Protein AF-A0A1S7B4B0-F1 (afdb_monomer_lite)

pLDDT: mean 70.64, std 25.85, range [25.94, 98.56]

Radius of gyration: 28.73 Å; chains: 1; bounding box: 67×82×52 Å

InterPro domains:
  IPR000668 Peptidase C1A, papain C-terminal [PF00112] (9-44)
  IPR038765 Papain-like cysteine peptidase superfamily [SSF54001] (1-59)

Sequence (134 aa):
GYGNYITAEGQKKSYWLLQNNWGKHWGDDGTFKVDMHGPDHCQHNFVHSAAFFNLDIPVVVPAPSSEPEINDYYMKNSPDFFSNFYFNKYEAEKANGLGDEKGAIHNTVLYGQSGKETSAPSVSVGDQSGKVVA

Secondary structure (DSSP, 8-state):
-EEEEE-TTS-EEEEEEEE-SS-TTSTBTTEEEEESS--TT-SS-S--------------PPPPSS-----THHHHH-HHHHHHHHHHHHHHHHHTT-TT-------------------PPPP-----------

Foldseek 3Di:
DKDWDADPVRDIFIWDWAAADPALVPDPGRIHIDTQAPDPPDPDDPDNDDDDDPDDDDDPDDDDDDDPPPPCVCCVPPVVVCCVVPVVVVVVCVVVPVPDDPDDPDPPPDDDDDDDDDDDDDDDDDDDDDDDDD

Organism: Plasmodium vivax (NCBI:txid5855)

Structure (mmCIF, N/CA/C/O backbone):
data_AF-A0A1S7B4B0-F1
#
_entry.id   AF-A0A1S7B4B0-F1
#
loop_
_atom_site.group_PDB
_atom_site.id
_atom_site.type_symbol
_atom_site.label_atom_id
_atom_site.label_alt_id
_atom_site.label_comp_id
_atom_site.label_asym_id
_atom_site.label_entity_id
_atom_site.label_seq_id
_atom_site.pdbx_PDB_ins_code
_atom_site.Cartn_x
_atom_site.Cartn_y
_atom_site.Cartn_z
_atom_site.occupancy
_atom_site.B_iso_or_equiv
_atom_site.auth_seq_id
_atom_site.auth_comp_id
_atom_site.auth_asym_id
_atom_site.auth_atom_id
_atom_site.pdbx_PDB_model_num
ATOM 1 N N . GLY A 1 1 ? 2.620 -4.529 1.004 1.00 96.69 1 GLY A N 1
ATOM 2 C CA . GLY A 1 1 ? 2.663 -5.521 2.105 1.00 96.69 1 GLY A CA 1
ATOM 3 C C . GLY A 1 1 ? 1.381 -5.456 2.918 1.00 96.69 1 GLY A C 1
ATOM 4 O O . GLY A 1 1 ? 0.506 -4.680 2.553 1.00 96.69 1 GLY A O 1
ATOM 5 N N . TYR A 1 2 ? 1.255 -6.224 4.001 1.00 98.25 2 TYR A N 1
ATOM 6 C CA . TYR A 1 2 ? 0.099 -6.153 4.907 1.00 98.25 2 TYR A CA 1
ATOM 7 C C . TYR A 1 2 ? 0.450 -6.568 6.344 1.00 98.25 2 TYR A C 1
ATOM 9 O O . TYR A 1 2 ? 1.487 -7.188 6.573 1.00 98.25 2 TYR A O 1
ATOM 17 N N . GLY A 1 3 ? -0.418 -6.238 7.303 1.00 98.31 3 GLY A N 1
ATOM 18 C CA . GLY A 1 3 ? -0.264 -6.623 8.707 1.00 98.31 3 GLY A CA 1
ATOM 19 C C . GLY A 1 3 ? -1.546 -6.467 9.529 1.00 98.31 3 GLY A C 1
ATOM 20 O O . GLY A 1 3 ? -2.582 -6.054 9.013 1.00 98.31 3 GLY A O 1
ATOM 21 N N . ASN A 1 4 ? -1.464 -6.801 10.819 1.00 98.19 4 ASN A N 1
ATOM 22 C CA . ASN A 1 4 ? -2.540 -6.627 11.802 1.00 98.19 4 ASN A CA 1
ATOM 23 C C . ASN A 1 4 ? -2.162 -5.536 12.813 1.00 98.19 4 ASN A C 1
ATOM 25 O O . ASN A 1 4 ? -0.977 -5.330 13.081 1.00 98.19 4 ASN A O 1
ATOM 29 N N . TYR A 1 5 ? -3.159 -4.891 13.412 1.00 97.62 5 TYR A N 1
ATOM 30 C CA . TYR A 1 5 ? -2.996 -3.940 14.511 1.00 97.62 5 TYR A CA 1
ATOM 31 C C . TYR A 1 5 ? -4.200 -3.983 15.466 1.00 97.62 5 TYR A C 1
ATOM 33 O O . TYR A 1 5 ? -5.189 -4.669 15.202 1.00 97.62 5 TYR A O 1
ATOM 41 N N . ILE A 1 6 ? -4.098 -3.280 16.594 1.00 97.56 6 ILE A N 1
ATOM 42 C CA . ILE A 1 6 ? -5.196 -3.078 17.547 1.00 97.56 6 ILE A CA 1
ATOM 43 C C . ILE A 1 6 ? -5.510 -1.577 17.559 1.00 97.56 6 ILE A C 1
ATOM 45 O O . ILE A 1 6 ? -4.585 -0.766 17.616 1.00 97.56 6 ILE A O 1
ATOM 49 N N . THR A 1 7 ? -6.785 -1.204 17.448 1.00 94.62 7 THR A N 1
ATOM 50 C CA . THR A 1 7 ? -7.227 0.198 17.488 1.00 94.62 7 THR A CA 1
ATOM 51 C C . THR A 1 7 ? -7.223 0.750 18.919 1.00 94.62 7 THR A C 1
ATOM 53 O O . THR A 1 7 ? -7.062 0.001 19.884 1.00 94.62 7 THR A O 1
ATOM 56 N N . ALA A 1 8 ? -7.431 2.061 19.084 1.00 94.88 8 ALA A N 1
ATOM 57 C CA . ALA A 1 8 ? -7.538 2.679 20.410 1.00 94.88 8 ALA A CA 1
ATOM 58 C C . ALA A 1 8 ? -8.722 2.120 21.230 1.00 94.88 8 ALA A C 1
ATOM 60 O O . ALA A 1 8 ? -8.665 2.061 22.455 1.00 94.88 8 ALA A O 1
ATOM 61 N N . GLU A 1 9 ? -9.762 1.638 20.548 1.00 95.19 9 GLU A N 1
ATOM 62 C CA . GLU A 1 9 ? -10.957 0.998 21.110 1.00 95.19 9 GLU A CA 1
ATOM 63 C C . GLU A 1 9 ? -10.743 -0.500 21.416 1.00 95.19 9 GLU A C 1
ATOM 65 O O . GLU A 1 9 ? -11.689 -1.208 21.759 1.00 95.19 9 GLU A O 1
ATOM 70 N N . GLY A 1 10 ? -9.517 -1.016 21.259 1.00 96.25 10 GLY A N 1
ATOM 71 C CA . GLY A 1 10 ? -9.171 -2.417 21.517 1.00 96.25 10 GLY A CA 1
ATOM 72 C C . GLY A 1 10 ? -9.585 -3.399 20.415 1.00 96.25 10 GLY A C 1
ATOM 73 O O . GLY A 1 10 ? -9.440 -4.610 20.592 1.00 96.25 10 GLY A O 1
ATOM 74 N N . GLN A 1 11 ? -10.082 -2.922 19.270 1.00 96.12 11 GLN A N 1
ATOM 75 C CA . GLN A 1 11 ? -10.501 -3.789 18.166 1.00 96.12 11 GLN A CA 1
ATOM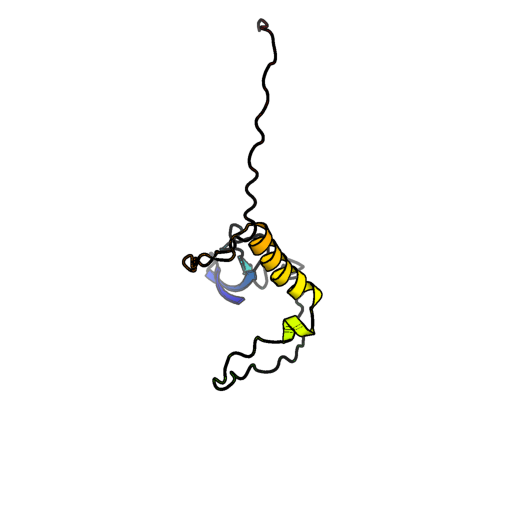 76 C C . GLN A 1 11 ? -9.294 -4.265 17.354 1.00 96.12 11 GLN A C 1
ATOM 78 O O . GLN A 1 11 ? -8.442 -3.468 16.970 1.00 96.12 11 GLN A O 1
ATOM 83 N N . LYS A 1 12 ? -9.229 -5.560 17.030 1.00 97.69 12 LYS A N 1
ATOM 84 C CA . LYS A 1 12 ? -8.221 -6.080 16.097 1.00 97.69 12 LYS A CA 1
ATOM 85 C C . LYS A 1 12 ? -8.631 -5.754 14.659 1.00 97.69 12 LYS A C 1
ATOM 87 O O . LYS A 1 12 ? -9.701 -6.175 14.224 1.00 97.69 12 LYS A O 1
ATOM 92 N N . LYS A 1 13 ? -7.762 -5.065 13.920 1.00 97.75 13 LYS A N 1
ATOM 93 C CA . LYS A 1 13 ? -7.947 -4.703 12.507 1.00 97.75 13 LYS A CA 1
ATOM 94 C C . LYS A 1 13 ? -6.706 -5.037 11.669 1.00 97.75 13 LYS A C 1
ATOM 96 O O . LYS A 1 13 ? -5.672 -5.450 12.202 1.00 97.75 13 LYS A O 1
ATOM 101 N N . SER A 1 14 ? -6.813 -4.868 10.353 1.00 98.19 14 SER A N 1
ATOM 102 C CA . SER A 1 14 ? -5.781 -5.225 9.371 1.00 98.19 14 SER A CA 1
ATOM 103 C C . SER A 1 14 ? -5.486 -4.047 8.451 1.00 98.19 14 SER A C 1
ATOM 105 O O . SER A 1 14 ? -6.390 -3.286 8.117 1.00 98.19 14 SER A O 1
ATOM 107 N N . TYR A 1 15 ? -4.236 -3.906 8.009 1.00 98.50 15 TYR A N 1
ATOM 108 C CA . TYR A 1 15 ? -3.801 -2.793 7.162 1.00 98.50 15 TYR A CA 1
ATOM 109 C C . TYR A 1 15 ? -3.015 -3.252 5.928 1.00 98.50 15 TYR A C 1
ATOM 111 O O . TYR A 1 15 ? -2.264 -4.232 5.973 1.00 98.50 15 TYR A O 1
ATOM 119 N N . TRP A 1 16 ? -3.135 -2.489 4.842 1.00 98.56 16 TRP A N 1
ATOM 120 C CA . TRP A 1 16 ? -2.222 -2.522 3.702 1.00 98.56 16 TRP A CA 1
ATOM 121 C C . TRP A 1 16 ? -1.031 -1.599 3.960 1.00 98.56 16 TRP A C 1
ATOM 123 O O . TRP A 1 16 ? -1.207 -0.471 4.415 1.00 98.56 16 TRP A O 1
ATOM 133 N N . LEU A 1 17 ? 0.178 -2.062 3.638 1.00 98.38 17 LEU A N 1
ATOM 134 C CA . LEU A 1 17 ? 1.373 -1.225 3.501 1.00 98.38 17 LEU A CA 1
ATOM 135 C C . LEU A 1 17 ? 1.565 -0.917 2.014 1.00 98.38 17 LEU A C 1
ATOM 137 O O . LEU A 1 17 ? 1.867 -1.830 1.234 1.00 98.38 17 LEU A O 1
ATOM 141 N N . LEU A 1 18 ? 1.380 0.348 1.650 1.00 98.12 18 LEU A N 1
ATOM 142 C CA . LEU A 1 18 ? 1.374 0.860 0.282 1.00 98.12 18 LEU A CA 1
ATOM 143 C C . LEU A 1 18 ? 2.584 1.773 0.053 1.00 98.12 18 LEU A C 1
ATOM 145 O O . LEU A 1 18 ? 2.961 2.542 0.934 1.00 98.12 18 LEU A O 1
ATOM 149 N N . GLN A 1 19 ? 3.187 1.696 -1.132 1.00 98.19 19 GLN A N 1
ATOM 150 C CA . GLN A 1 19 ? 4.271 2.584 -1.557 1.00 98.19 19 GLN A CA 1
ATOM 151 C C . GLN A 1 19 ? 3.725 3.646 -2.514 1.00 98.19 19 GLN A C 1
ATOM 153 O O . GLN A 1 19 ? 2.837 3.356 -3.314 1.00 98.19 19 GLN A O 1
ATOM 158 N N . ASN A 1 20 ? 4.268 4.858 -2.436 1.00 97.06 20 ASN A N 1
ATOM 159 C CA . ASN A 1 20 ? 3.922 5.977 -3.306 1.00 97.06 20 ASN A CA 1
ATOM 160 C C . ASN A 1 20 ? 5.170 6.484 -4.056 1.00 97.06 20 ASN A C 1
ATOM 162 O O . ASN A 1 20 ? 6.301 6.176 -3.678 1.00 97.06 20 ASN A O 1
ATOM 166 N N . ASN A 1 21 ? 4.983 7.263 -5.122 1.00 97.62 21 ASN A N 1
ATOM 167 C CA . ASN A 1 21 ? 6.066 7.768 -5.975 1.00 97.62 21 ASN A CA 1
ATOM 168 C C . ASN A 1 21 ? 6.443 9.241 -5.713 1.00 97.62 21 ASN A C 1
ATOM 170 O O . ASN A 1 21 ? 7.165 9.837 -6.508 1.00 97.62 21 ASN A O 1
ATOM 174 N N . TRP A 1 22 ? 6.013 9.827 -4.589 1.00 98.00 22 TRP A N 1
ATOM 175 C CA . TRP A 1 22 ? 6.271 11.236 -4.227 1.00 98.00 22 TRP A CA 1
ATOM 176 C C . TRP A 1 22 ? 7.601 11.467 -3.478 1.00 98.00 22 TRP A C 1
ATOM 178 O O . TRP A 1 22 ? 7.813 12.517 -2.874 1.00 98.00 22 TRP A O 1
ATOM 188 N N . GLY A 1 23 ? 8.517 10.495 -3.528 1.00 96.88 23 GLY A N 1
ATOM 189 C CA . GLY A 1 23 ? 9.826 10.555 -2.873 1.00 96.88 23 GLY A CA 1
ATOM 190 C C . GLY A 1 23 ? 9.811 10.148 -1.394 1.00 96.88 23 GLY A C 1
ATOM 191 O O . GLY A 1 23 ? 8.766 10.020 -0.763 1.00 96.88 23 GLY A O 1
ATOM 192 N N . LYS A 1 24 ? 11.008 9.928 -0.832 1.00 97.31 24 LYS A N 1
ATOM 193 C CA . LYS A 1 24 ? 11.181 9.371 0.526 1.00 97.31 24 LYS A CA 1
ATOM 194 C C . LYS A 1 24 ? 10.744 10.310 1.653 1.00 97.31 24 LYS A C 1
ATOM 196 O O . LYS A 1 24 ? 10.395 9.846 2.725 1.00 97.31 24 LYS A O 1
ATOM 201 N N . HIS A 1 25 ? 10.744 11.621 1.419 1.00 98.06 25 HIS A N 1
ATOM 202 C CA . HIS A 1 25 ? 10.357 12.615 2.428 1.00 98.06 25 HIS A CA 1
ATOM 203 C C . HIS A 1 25 ? 8.837 12.732 2.635 1.00 98.06 25 HIS A C 1
ATOM 205 O O . HIS A 1 25 ? 8.395 13.548 3.440 1.00 98.06 25 HIS A O 1
ATOM 211 N N . TRP A 1 26 ? 8.036 11.944 1.912 1.00 98.19 26 TRP A N 1
ATOM 212 C CA . TRP A 1 26 ? 6.592 11.867 2.089 1.00 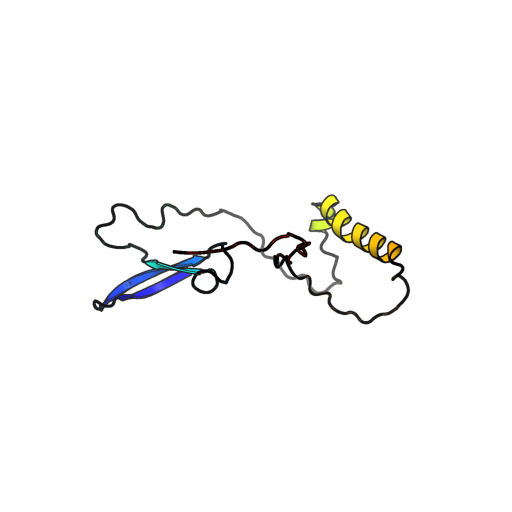98.19 26 TRP A CA 1
ATOM 213 C C . TRP A 1 26 ? 6.198 10.593 2.849 1.00 98.19 26 TRP A C 1
ATOM 215 O O . TRP A 1 26 ? 6.670 9.504 2.527 1.00 98.19 26 TRP A O 1
ATOM 225 N N . GLY A 1 27 ? 5.290 10.718 3.821 1.00 97.56 27 GLY A N 1
ATOM 226 C CA . GLY A 1 27 ? 4.792 9.582 4.601 1.00 97.56 27 GLY A CA 1
ATOM 227 C C . GLY A 1 27 ? 5.867 8.937 5.487 1.00 97.56 27 GLY A C 1
ATOM 228 O O . GLY A 1 27 ? 6.623 9.630 6.162 1.00 97.56 27 GLY A O 1
ATOM 229 N N . ASP A 1 28 ? 5.896 7.607 5.489 1.00 98.06 28 ASP A N 1
ATOM 230 C CA . ASP A 1 28 ? 6.836 6.726 6.195 1.00 98.06 28 ASP A CA 1
ATOM 231 C C . ASP A 1 28 ? 7.859 6.210 5.156 1.00 98.06 28 ASP A C 1
ATOM 233 O O . ASP A 1 28 ? 7.610 5.214 4.472 1.00 98.06 28 ASP A O 1
ATOM 237 N N . ASP A 1 29 ? 8.939 6.969 4.922 1.00 98.12 29 ASP A N 1
ATOM 238 C CA . ASP A 1 29 ? 9.974 6.726 3.891 1.00 98.12 29 ASP A CA 1
ATOM 239 C C . ASP A 1 29 ? 9.436 6.491 2.453 1.00 98.12 29 ASP A C 1
ATOM 241 O O . ASP A 1 29 ? 9.924 5.653 1.688 1.00 98.12 29 ASP A O 1
ATOM 245 N N . GLY A 1 30 ? 8.414 7.253 2.044 1.00 98.19 30 GLY A N 1
ATOM 246 C CA . GLY A 1 30 ? 7.722 7.098 0.755 1.00 98.19 30 GLY A CA 1
ATOM 247 C C . GLY A 1 30 ? 6.604 6.047 0.767 1.00 98.19 30 GLY A C 1
ATOM 248 O O . GLY A 1 30 ? 6.028 5.735 -0.279 1.00 98.19 30 GLY A O 1
ATOM 249 N N . THR A 1 31 ? 6.281 5.486 1.933 1.00 98.50 31 THR A N 1
ATOM 250 C CA . THR A 1 31 ? 5.204 4.508 2.133 1.00 98.50 31 THR A CA 1
ATOM 251 C C . THR A 1 31 ? 4.136 5.026 3.095 1.00 98.50 31 THR A C 1
ATOM 253 O O . THR A 1 31 ? 4.302 6.049 3.757 1.00 98.50 31 THR A O 1
ATOM 256 N N . PHE A 1 32 ? 2.999 4.341 3.159 1.00 98.44 32 PHE A N 1
ATOM 257 C CA . PHE A 1 32 ? 1.950 4.609 4.136 1.00 98.44 32 PHE A CA 1
ATOM 258 C C . PHE A 1 32 ? 1.162 3.339 4.462 1.00 98.44 32 PHE A C 1
ATOM 260 O O . PHE A 1 32 ? 1.186 2.351 3.723 1.00 98.44 32 PHE A O 1
ATOM 267 N N . LYS A 1 33 ? 0.459 3.367 5.595 1.00 98.38 33 LYS A N 1
ATOM 268 C CA . LYS A 1 33 ? -0.412 2.283 6.055 1.00 98.38 33 LYS A CA 1
ATOM 269 C C . LYS A 1 33 ? -1.866 2.749 5.987 1.00 98.38 33 LYS A C 1
ATOM 271 O O . LYS A 1 33 ? -2.159 3.871 6.391 1.00 98.38 33 LYS A O 1
ATOM 276 N N . VAL A 1 34 ? -2.766 1.900 5.497 1.00 97.94 34 VAL A N 1
ATOM 277 C CA . VAL A 1 34 ? -4.214 2.169 5.447 1.00 97.94 34 VAL A CA 1
ATOM 278 C C . VAL A 1 34 ? -4.987 0.937 5.904 1.00 97.94 34 VAL A C 1
ATOM 280 O O . VAL A 1 34 ? -4.594 -0.182 5.576 1.00 97.94 34 VAL A O 1
ATOM 283 N N . ASP A 1 35 ? -6.058 1.124 6.676 1.00 97.94 35 ASP A N 1
ATOM 284 C CA . ASP A 1 35 ? -6.941 0.022 7.075 1.00 97.94 35 ASP A CA 1
ATOM 285 C C . ASP A 1 35 ? -7.550 -0.656 5.833 1.00 97.94 35 ASP A C 1
ATOM 287 O O . ASP A 1 35 ? -7.914 0.012 4.864 1.00 97.94 35 ASP A O 1
ATOM 291 N N . MET A 1 36 ? -7.629 -1.989 5.841 1.00 97.81 36 MET A N 1
ATOM 292 C CA . MET A 1 36 ? -8.105 -2.765 4.691 1.00 97.81 36 MET A CA 1
ATOM 293 C C . MET A 1 36 ? -9.588 -2.559 4.381 1.00 97.81 36 MET A C 1
ATOM 295 O O . MET A 1 36 ? -9.982 -2.664 3.221 1.00 97.81 36 MET A O 1
ATOM 299 N N . HIS A 1 37 ? -10.408 -2.311 5.399 1.00 96.25 37 HIS A N 1
ATOM 300 C CA . HIS A 1 37 ? -11.865 -2.226 5.287 1.00 96.25 37 HIS A CA 1
ATOM 301 C C . HIS A 1 37 ? -12.356 -0.781 5.401 1.00 96.25 37 HIS A C 1
ATOM 303 O O . HIS A 1 37 ? -13.325 -0.414 4.739 1.00 96.25 37 HIS A O 1
ATOM 309 N N . GLY A 1 38 ? -11.642 0.043 6.169 1.00 94.62 38 GLY A N 1
ATOM 310 C CA . GLY A 1 38 ? -12.022 1.406 6.505 1.00 94.62 38 GLY A CA 1
ATOM 311 C C . GLY A 1 38 ? -13.051 1.468 7.645 1.00 94.62 38 GLY A C 1
ATOM 312 O O . GLY A 1 38 ? -13.250 0.498 8.383 1.00 94.62 38 GLY A O 1
ATOM 313 N N . PRO A 1 39 ? -13.677 2.638 7.843 1.00 94.56 39 PRO A N 1
ATOM 314 C CA . PRO A 1 39 ? -14.834 2.800 8.720 1.00 94.56 39 PRO A CA 1
ATOM 315 C C . PRO A 1 39 ? -16.102 2.146 8.148 1.00 94.56 39 PRO A C 1
ATOM 317 O O . PRO A 1 39 ? -16.384 2.267 6.958 1.00 94.56 39 PRO A O 1
ATOM 320 N N . ASP A 1 40 ? -16.935 1.569 9.015 1.00 93.25 40 ASP A N 1
ATOM 321 C CA . ASP A 1 40 ? -18.140 0.810 8.624 1.00 93.25 40 ASP A CA 1
ATOM 322 C C . ASP A 1 40 ? -19.212 1.640 7.881 1.00 93.25 40 ASP A C 1
ATOM 324 O O . ASP A 1 40 ? -20.116 1.087 7.261 1.00 93.25 40 ASP A O 1
ATOM 328 N N . HIS A 1 41 ? -19.129 2.974 7.941 1.00 95.56 41 HIS A N 1
ATOM 329 C CA . HIS A 1 41 ? -20.055 3.893 7.268 1.00 95.56 41 HIS A CA 1
ATOM 330 C C . HIS A 1 41 ? -19.640 4.254 5.828 1.00 95.56 41 HIS A C 1
ATOM 332 O O . HIS A 1 41 ? -20.362 4.984 5.144 1.00 95.56 41 HIS A O 1
ATOM 338 N N . CYS A 1 42 ? -18.476 3.797 5.357 1.00 95.56 42 CYS A N 1
ATOM 339 C CA . CYS A 1 42 ? -17.981 4.107 4.019 1.00 95.56 42 CYS A CA 1
ATOM 340 C C . CYS A 1 42 ? -18.633 3.202 2.961 1.00 95.56 42 CYS A C 1
ATOM 342 O O . CYS A 1 42 ? -18.494 1.985 2.993 1.00 95.56 42 CYS A O 1
ATOM 344 N N . GLN A 1 43 ? -19.299 3.805 1.970 1.00 96.75 43 GLN A N 1
ATOM 345 C CA . GLN A 1 43 ? -19.915 3.070 0.850 1.00 96.75 43 GLN A CA 1
ATOM 346 C C . GLN A 1 43 ? -18.883 2.449 -0.108 1.00 96.75 43 GLN A C 1
ATOM 348 O O . GLN A 1 43 ? -19.189 1.506 -0.838 1.00 96.75 43 GLN A O 1
ATOM 353 N N . HIS A 1 44 ? -17.665 2.993 -0.129 1.00 97.25 44 HIS A N 1
ATOM 354 C CA . HIS A 1 44 ? -16.575 2.590 -1.012 1.00 97.25 44 HIS A CA 1
ATOM 355 C C . HIS A 1 44 ? -15.275 2.463 -0.218 1.00 97.25 44 HIS A C 1
ATOM 357 O O . HIS A 1 44 ? -15.039 3.211 0.731 1.00 97.25 44 HIS A O 1
ATOM 363 N N . ASN A 1 45 ? -14.427 1.517 -0.622 1.00 97.62 45 ASN A N 1
ATOM 364 C CA . ASN A 1 45 ? -13.113 1.318 -0.025 1.00 97.62 45 ASN A CA 1
ATOM 365 C C . ASN A 1 45 ? -12.106 2.362 -0.544 1.00 97.62 45 ASN A C 1
ATOM 367 O O . ASN A 1 45 ? -12.258 2.884 -1.648 1.00 97.62 45 ASN A O 1
ATOM 371 N N . PHE A 1 46 ? -11.045 2.619 0.223 1.00 97.94 46 PHE A N 1
ATOM 372 C CA . PHE A 1 46 ? -9.919 3.447 -0.220 1.00 97.94 46 PHE A CA 1
ATOM 373 C C . PHE A 1 46 ? -9.206 2.853 -1.452 1.00 97.94 46 PHE A C 1
ATOM 375 O O . PHE A 1 46 ? -8.815 3.578 -2.365 1.00 97.94 46 PHE A O 1
ATOM 382 N N . VAL A 1 47 ? -9.056 1.526 -1.500 1.00 97.50 47 VAL A N 1
ATOM 383 C CA . VAL A 1 47 ? -8.508 0.808 -2.654 1.00 97.50 47 VAL A CA 1
ATOM 384 C C . VAL A 1 47 ? -9.634 0.556 -3.657 1.00 97.50 47 VAL A C 1
ATOM 386 O O . VAL A 1 47 ? -10.398 -0.397 -3.527 1.00 97.50 47 VAL A O 1
ATOM 389 N N . HIS A 1 48 ? -9.724 1.408 -4.681 1.00 97.94 48 HIS A N 1
ATOM 390 C CA . HIS A 1 48 ? -10.724 1.277 -5.748 1.00 97.94 48 HIS A CA 1
ATOM 391 C C . HIS A 1 48 ? -10.566 -0.024 -6.555 1.00 97.94 48 HIS A C 1
ATOM 393 O O . HIS A 1 48 ? -11.545 -0.677 -6.916 1.00 97.94 48 HIS A O 1
ATOM 399 N N . SER A 1 49 ? -9.331 -0.395 -6.902 1.00 97.56 49 SER A N 1
ATOM 400 C CA . SER A 1 49 ? -9.023 -1.578 -7.716 1.00 97.56 49 SER A CA 1
ATOM 401 C C . SER A 1 49 ? -7.572 -2.013 -7.524 1.00 97.56 49 SER A C 1
ATOM 403 O O . SER A 1 49 ? -6.723 -1.209 -7.140 1.00 97.56 49 SER A O 1
ATOM 405 N N . ALA A 1 50 ? -7.280 -3.269 -7.855 1.00 96.38 50 ALA A N 1
ATOM 406 C CA . ALA A 1 50 ? -5.926 -3.796 -7.977 1.00 96.38 50 ALA A CA 1
ATOM 407 C C . ALA A 1 50 ? -5.764 -4.476 -9.343 1.00 96.38 50 ALA A C 1
ATOM 409 O O . ALA A 1 50 ? -6.711 -5.072 -9.856 1.00 96.38 50 ALA A O 1
ATOM 410 N N . ALA A 1 51 ? -4.565 -4.397 -9.915 1.00 96.62 51 ALA A N 1
ATOM 411 C CA . ALA A 1 51 ? -4.202 -5.055 -11.165 1.00 96.62 51 ALA A CA 1
ATOM 412 C C . ALA A 1 51 ? -2.909 -5.851 -10.967 1.00 96.62 51 ALA A C 1
ATOM 414 O O . ALA A 1 51 ? -2.051 -5.471 -10.169 1.00 96.62 51 ALA A O 1
ATOM 415 N N . PHE A 1 52 ? -2.776 -6.954 -11.695 1.00 97.06 52 PHE A N 1
ATOM 416 C CA . PHE A 1 52 ? -1.625 -7.849 -11.645 1.00 97.06 52 PHE A CA 1
ATOM 417 C C . PHE A 1 52 ? -1.224 -8.236 -13.067 1.00 97.06 52 PHE A C 1
ATOM 419 O O . PHE A 1 52 ? -2.076 -8.535 -13.903 1.00 97.06 52 PHE A O 1
ATOM 426 N N . PHE A 1 53 ? 0.078 -8.231 -13.345 1.00 95.38 53 PHE A N 1
ATOM 427 C CA . PHE A 1 53 ? 0.606 -8.727 -14.610 1.00 95.38 53 PHE A CA 1
ATOM 428 C C . PHE A 1 53 ? 0.802 -10.239 -14.519 1.00 95.38 53 PHE A C 1
ATOM 430 O O . PHE A 1 53 ? 1.468 -10.724 -13.606 1.00 95.38 53 PHE A O 1
ATOM 437 N N . ASN A 1 54 ? 0.236 -10.978 -15.471 1.00 95.44 54 ASN A N 1
ATOM 438 C CA . ASN A 1 54 ? 0.512 -12.400 -15.634 1.00 95.44 54 ASN A CA 1
ATOM 439 C C . ASN A 1 54 ? 1.749 -12.548 -16.531 1.00 95.44 54 ASN A C 1
ATOM 441 O O . ASN A 1 54 ? 1.633 -12.444 -17.752 1.00 95.44 54 ASN A O 1
ATOM 445 N N . LEU A 1 55 ? 2.926 -12.690 -15.920 1.00 92.94 55 LEU A N 1
ATOM 446 C CA . LEU A 1 55 ? 4.215 -12.756 -16.609 1.00 92.94 55 LEU A CA 1
ATOM 447 C C . LEU A 1 55 ? 4.862 -14.121 -16.386 1.00 92.94 55 LEU A C 1
ATOM 449 O O . LEU A 1 55 ? 4.968 -14.571 -15.247 1.00 92.94 55 LEU A O 1
ATOM 453 N N . ASP A 1 56 ? 5.354 -14.721 -17.465 1.00 93.56 56 ASP A N 1
ATOM 454 C CA . ASP A 1 56 ? 6.331 -15.803 -17.393 1.00 93.56 56 ASP A CA 1
ATOM 455 C C . ASP A 1 56 ? 7.733 -15.180 -17.453 1.00 93.56 56 ASP A C 1
ATOM 457 O O . ASP A 1 56 ? 8.059 -14.455 -18.397 1.00 93.56 56 ASP A O 1
ATOM 461 N N . ILE A 1 57 ? 8.532 -15.389 -16.406 1.00 88.88 57 ILE A N 1
ATOM 462 C CA . ILE A 1 57 ? 9.894 -14.861 -16.290 1.00 88.88 57 ILE A CA 1
ATOM 463 C C . ILE A 1 57 ? 10.814 -16.054 -16.018 1.00 88.88 57 ILE A C 1
ATOM 465 O O . ILE A 1 57 ? 10.689 -16.678 -14.959 1.00 88.88 57 ILE A O 1
ATOM 469 N N . PRO A 1 58 ? 11.750 -16.382 -16.928 1.00 88.19 58 PRO A N 1
ATOM 470 C CA . PRO A 1 58 ? 12.638 -17.517 -16.737 1.00 88.19 58 PRO A CA 1
ATOM 471 C C . PRO A 1 58 ? 13.555 -17.290 -15.532 1.00 88.19 58 PRO A C 1
ATOM 473 O O . PRO A 1 58 ? 14.059 -16.188 -15.302 1.00 88.19 58 PRO A O 1
ATOM 476 N N . VAL A 1 59 ? 13.808 -18.357 -14.774 1.00 86.12 59 VAL A N 1
ATOM 477 C CA . VAL A 1 59 ? 14.756 -18.321 -13.657 1.00 86.12 59 VAL A CA 1
ATOM 478 C C . VAL A 1 59 ? 16.155 -18.043 -14.202 1.00 86.12 59 VAL A C 1
ATOM 480 O O . VAL A 1 59 ? 16.681 -18.815 -15.003 1.00 86.12 59 VAL A O 1
ATOM 483 N N . VAL A 1 60 ? 16.778 -16.958 -13.736 1.00 82.56 60 VAL A N 1
ATOM 484 C CA . VAL A 1 60 ? 18.184 -16.664 -14.030 1.00 82.56 60 VAL A CA 1
ATOM 485 C C . VAL A 1 60 ? 19.050 -17.681 -13.292 1.00 82.56 60 VAL A C 1
ATOM 487 O O . VAL A 1 60 ? 19.335 -17.531 -12.105 1.00 82.56 60 VAL A O 1
ATOM 490 N N . VAL A 1 61 ? 19.458 -18.735 -13.997 1.00 79.75 61 VAL A N 1
ATOM 491 C CA . VAL A 1 61 ? 20.488 -19.661 -13.523 1.00 79.75 61 VAL A CA 1
ATOM 492 C C . VAL A 1 61 ? 21.836 -18.943 -13.646 1.00 79.75 61 VAL A C 1
ATOM 494 O O . VAL A 1 61 ? 22.189 -18.543 -14.757 1.00 79.75 61 VAL A O 1
ATOM 497 N N . PRO A 1 62 ? 22.600 -18.749 -12.553 1.00 71.00 62 PRO A N 1
ATOM 498 C CA . PRO A 1 62 ? 23.941 -18.193 -12.651 1.00 71.00 62 PRO A CA 1
ATOM 499 C C . PRO A 1 62 ? 24.797 -19.100 -13.534 1.00 71.00 62 PRO A C 1
ATOM 501 O O . PRO A 1 62 ? 24.899 -20.300 -13.268 1.00 71.00 62 PRO A O 1
ATOM 504 N N . ALA A 1 63 ? 25.403 -18.542 -14.581 1.00 65.38 63 ALA A N 1
ATOM 505 C CA . ALA A 1 63 ? 26.362 -19.291 -15.377 1.00 65.38 63 ALA A CA 1
ATOM 506 C C . ALA A 1 63 ? 27.524 -19.755 -14.473 1.00 65.38 63 ALA A C 1
ATOM 508 O O . ALA A 1 63 ? 27.964 -18.980 -13.612 1.00 65.38 63 ALA A O 1
ATOM 509 N N . PRO A 1 64 ? 28.050 -20.985 -14.642 1.00 63.56 64 PRO A N 1
ATOM 510 C CA . PRO A 1 64 ? 29.360 -21.310 -14.088 1.00 63.56 64 PRO A CA 1
ATOM 511 C C . PRO A 1 64 ? 30.368 -20.297 -14.642 1.00 63.56 64 PRO A C 1
ATOM 513 O O . PRO A 1 64 ? 30.241 -19.880 -15.790 1.00 63.56 64 PRO A O 1
ATOM 516 N N . SER A 1 65 ? 31.340 -19.877 -13.831 1.00 59.44 65 SER A N 1
ATOM 517 C CA . SER A 1 65 ? 32.202 -18.729 -14.135 1.00 59.44 65 SER A CA 1
ATOM 518 C C . SER A 1 65 ? 33.239 -19.004 -15.236 1.00 59.44 65 SER A C 1
ATOM 520 O O . SER A 1 65 ? 34.442 -19.049 -14.972 1.00 59.44 65 SER A O 1
ATOM 522 N N . SER A 1 66 ? 32.780 -19.161 -16.475 1.00 60.16 66 SER A N 1
ATOM 523 C CA . SER A 1 66 ? 33.484 -18.605 -17.626 1.00 60.16 66 SER A CA 1
ATOM 524 C C . SER A 1 66 ? 33.410 -17.075 -17.567 1.00 60.16 66 SER A C 1
ATOM 526 O O . SER A 1 66 ? 32.574 -16.507 -16.861 1.00 60.16 66 SER A O 1
ATOM 528 N N . GLU A 1 67 ? 34.334 -16.421 -18.262 1.00 56.56 67 GLU A N 1
ATOM 529 C CA . GLU A 1 67 ? 34.527 -14.967 -18.267 1.00 56.56 67 GLU A CA 1
ATOM 530 C C . GLU A 1 67 ? 33.214 -14.192 -18.495 1.00 56.56 67 GLU A C 1
ATOM 532 O O . GLU A 1 67 ? 32.320 -14.699 -19.177 1.00 56.56 67 GLU A O 1
ATOM 537 N N . PRO A 1 68 ? 33.066 -12.973 -17.934 1.00 53.56 68 PRO A N 1
ATOM 538 C CA . PRO A 1 68 ? 31.844 -12.195 -18.081 1.00 53.56 68 PRO A CA 1
ATOM 539 C C . PRO A 1 68 ? 31.676 -11.734 -19.533 1.00 53.56 68 PRO A C 1
ATOM 541 O O . PRO A 1 68 ? 32.103 -10.639 -19.904 1.00 53.56 68 PRO A O 1
ATOM 544 N N . GLU A 1 69 ? 31.006 -12.557 -20.341 1.00 55.56 69 GLU A N 1
ATOM 545 C CA . GLU A 1 69 ? 30.400 -12.122 -21.593 1.00 55.56 69 GLU A CA 1
ATOM 546 C C . GLU A 1 69 ? 29.517 -10.913 -21.271 1.00 55.56 69 GLU A C 1
ATOM 548 O O . GLU A 1 69 ? 28.521 -11.014 -20.547 1.00 55.56 69 GLU A O 1
ATOM 553 N N . ILE A 1 70 ? 29.943 -9.739 -21.747 1.00 57.59 70 ILE A N 1
ATOM 554 C CA . ILE A 1 70 ? 29.242 -8.475 -21.526 1.00 57.59 70 ILE A CA 1
ATOM 555 C C . ILE A 1 70 ? 27.817 -8.673 -22.023 1.00 57.59 70 ILE A C 1
ATOM 557 O O . ILE A 1 70 ? 27.613 -8.956 -23.200 1.00 57.59 70 ILE A O 1
ATOM 561 N N . ASN A 1 71 ? 26.856 -8.578 -21.101 1.00 56.88 71 ASN A N 1
ATOM 562 C CA . ASN A 1 71 ? 25.528 -9.148 -21.285 1.00 56.88 71 ASN A CA 1
ATOM 563 C C . ASN A 1 71 ? 24.805 -8.472 -22.466 1.00 56.88 71 ASN A C 1
ATOM 565 O O . ASN A 1 71 ? 24.242 -7.379 -22.352 1.00 56.88 71 ASN A O 1
ATOM 569 N N . ASP A 1 72 ? 24.869 -9.143 -23.617 1.00 59.41 72 ASP A N 1
ATOM 570 C CA . ASP A 1 72 ? 24.671 -8.605 -24.970 1.00 59.41 72 ASP A CA 1
ATOM 571 C C . ASP A 1 72 ? 23.214 -8.185 -25.250 1.00 59.41 72 ASP A C 1
ATOM 573 O O . ASP A 1 72 ? 22.872 -7.662 -26.306 1.00 59.41 72 ASP A O 1
ATOM 577 N N . TYR A 1 73 ? 22.327 -8.369 -24.270 1.00 63.78 73 TYR A N 1
ATOM 578 C CA . TYR A 1 73 ? 20.930 -7.965 -24.327 1.00 63.78 73 TYR A CA 1
ATOM 579 C C . TYR A 1 73 ? 20.750 -6.472 -24.650 1.00 63.78 73 TYR A C 1
ATOM 581 O O . TYR A 1 73 ? 19.927 -6.132 -25.499 1.00 63.78 73 TYR A O 1
ATOM 589 N N . TYR A 1 74 ? 21.506 -5.572 -24.012 1.00 61.34 74 TYR A N 1
ATOM 590 C CA . TYR A 1 74 ? 21.359 -4.128 -24.252 1.00 61.34 74 TYR A CA 1
ATOM 591 C C . TYR A 1 74 ? 21.995 -3.686 -25.575 1.00 61.34 74 TYR A C 1
ATOM 593 O O . TYR A 1 74 ? 21.415 -2.863 -26.279 1.00 61.34 74 TYR A O 1
ATOM 601 N N . MET A 1 75 ? 23.132 -4.285 -25.941 1.00 63.91 75 MET A N 1
ATOM 602 C CA . MET A 1 75 ? 23.798 -4.094 -27.237 1.00 63.91 75 MET A CA 1
ATOM 603 C C . MET A 1 75 ? 22.882 -4.504 -28.404 1.00 63.91 75 MET A C 1
ATOM 605 O O . MET A 1 75 ? 22.714 -3.741 -29.352 1.00 63.91 75 MET A O 1
ATOM 609 N N . LYS A 1 76 ? 22.239 -5.679 -28.308 1.00 64.50 76 LYS A N 1
ATOM 610 C CA . LYS A 1 76 ? 21.330 -6.221 -29.333 1.00 64.50 76 LYS A CA 1
ATOM 611 C C . LYS A 1 76 ? 19.987 -5.501 -29.415 1.00 64.50 76 LYS A C 1
ATOM 613 O O . LYS A 1 76 ? 19.524 -5.224 -30.516 1.00 64.50 76 LYS A O 1
ATOM 618 N N . ASN A 1 77 ? 19.339 -5.233 -28.279 1.00 69.69 77 ASN A N 1
ATOM 619 C CA . ASN A 1 77 ? 17.956 -4.736 -28.265 1.00 69.69 77 ASN A CA 1
ATOM 620 C C . ASN A 1 77 ? 17.842 -3.206 -28.200 1.00 69.69 77 ASN A C 1
ATOM 622 O O . ASN A 1 77 ? 16.763 -2.671 -28.447 1.00 69.69 77 ASN A O 1
ATOM 626 N N . SER A 1 78 ? 18.913 -2.486 -27.851 1.00 71.25 78 SER A N 1
ATOM 627 C CA . SER A 1 78 ? 18.907 -1.020 -27.813 1.00 71.25 78 SER A CA 1
ATOM 628 C C . SER A 1 78 ? 20.270 -0.426 -28.211 1.00 71.25 78 SER A C 1
ATOM 630 O O . SER A 1 78 ? 20.926 0.242 -27.403 1.00 71.25 78 SER A O 1
ATOM 632 N N . PRO A 1 79 ? 20.713 -0.641 -29.468 1.00 67.38 79 PRO A N 1
ATOM 633 C CA . PRO A 1 79 ? 21.988 -0.116 -29.961 1.00 67.38 79 PRO A CA 1
ATOM 634 C C . PRO A 1 79 ? 22.057 1.418 -29.886 1.00 67.38 79 PRO A C 1
ATOM 636 O O . PRO A 1 79 ? 23.115 1.971 -29.581 1.00 67.38 79 PRO A O 1
ATOM 639 N N . ASP A 1 80 ? 20.931 2.115 -30.067 1.00 69.62 80 ASP A N 1
ATOM 640 C CA . ASP A 1 80 ? 20.843 3.575 -29.931 1.00 69.62 80 ASP A CA 1
ATOM 641 C C . ASP A 1 80 ? 21.054 4.038 -28.481 1.00 69.62 80 ASP A C 1
ATOM 643 O O . ASP A 1 80 ? 21.677 5.069 -28.242 1.00 69.62 80 ASP A O 1
ATOM 647 N N . PHE A 1 81 ? 20.584 3.275 -27.488 1.00 68.19 81 PHE A N 1
ATOM 648 C CA . PHE A 1 81 ? 20.820 3.590 -26.076 1.00 68.19 81 PHE A CA 1
ATOM 649 C C . PHE A 1 81 ? 22.273 3.310 -25.681 1.00 68.19 81 PHE A C 1
ATOM 651 O O . PHE A 1 81 ? 22.916 4.149 -25.047 1.00 68.19 81 PHE A O 1
ATOM 658 N N . PHE A 1 82 ? 22.815 2.158 -26.093 1.00 67.38 82 PHE A N 1
ATOM 659 C CA . PHE A 1 82 ? 24.205 1.806 -25.808 1.00 67.38 82 PHE A CA 1
ATOM 660 C C . PHE A 1 82 ? 25.179 2.801 -26.451 1.00 67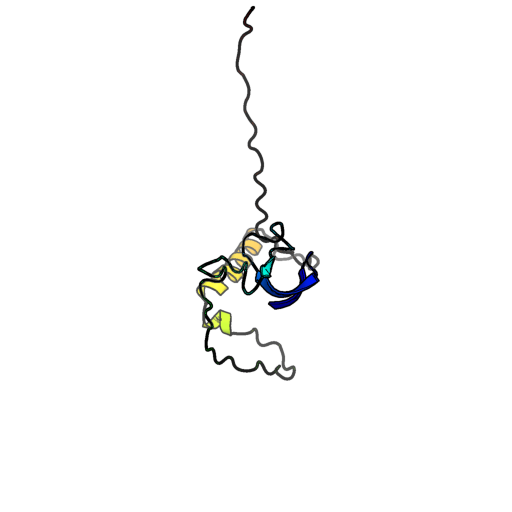.38 82 PHE A C 1
ATOM 662 O O . PHE A 1 82 ? 26.058 3.325 -25.768 1.00 67.38 82 PHE A O 1
ATOM 669 N N . SER A 1 83 ? 24.998 3.117 -27.737 1.00 66.31 83 SER A N 1
ATOM 670 C CA . SER A 1 83 ? 25.869 4.057 -28.450 1.00 66.31 83 SER A CA 1
ATOM 671 C C . SER A 1 83 ? 25.842 5.456 -27.830 1.00 66.31 83 SER A C 1
ATOM 673 O O . SER A 1 83 ? 26.906 6.030 -27.585 1.00 66.31 83 SER A O 1
ATOM 675 N N . ASN A 1 84 ? 24.655 5.960 -27.473 1.00 71.94 84 ASN A N 1
ATOM 676 C CA . ASN A 1 84 ? 24.512 7.264 -26.828 1.00 71.94 84 ASN A CA 1
ATOM 677 C C . ASN A 1 84 ? 25.099 7.340 -25.411 1.00 71.94 84 ASN A C 1
ATOM 679 O O . ASN A 1 84 ? 25.424 8.439 -24.962 1.00 71.94 84 ASN A O 1
ATOM 683 N N . PHE A 1 85 ? 25.243 6.221 -24.699 1.00 68.25 85 PHE A N 1
ATOM 684 C CA . PHE A 1 85 ? 25.889 6.214 -23.384 1.00 68.25 85 PHE A CA 1
ATOM 685 C C . PHE A 1 85 ? 27.406 6.002 -23.486 1.00 68.25 85 PHE A C 1
ATOM 687 O O . PHE A 1 85 ? 28.181 6.719 -22.856 1.00 68.25 85 PHE A O 1
ATOM 694 N N . TYR A 1 86 ? 27.840 5.029 -24.291 1.00 65.06 86 TYR A N 1
ATOM 695 C CA . TYR A 1 86 ? 29.230 4.572 -24.320 1.00 65.06 86 TYR A CA 1
ATOM 696 C C . TYR A 1 86 ? 30.122 5.424 -25.233 1.00 65.06 86 TYR A C 1
ATOM 698 O O . TYR A 1 86 ? 31.181 5.880 -24.800 1.00 65.06 86 TYR A O 1
ATOM 706 N N . PHE A 1 87 ? 29.700 5.689 -26.476 1.00 65.56 87 PHE A N 1
ATOM 707 C CA . PHE A 1 87 ? 30.530 6.439 -27.426 1.00 65.56 87 PHE A CA 1
ATOM 708 C C . PHE A 1 87 ? 30.523 7.938 -27.143 1.00 65.56 87 PHE A C 1
ATOM 710 O O . PHE A 1 87 ? 31.587 8.547 -27.174 1.00 65.56 87 PHE A O 1
ATOM 717 N N . ASN A 1 88 ? 29.382 8.526 -26.763 1.00 64.00 88 ASN A N 1
ATOM 718 C CA . ASN A 1 88 ? 29.350 9.938 -26.358 1.00 64.00 88 ASN A CA 1
ATOM 719 C C . ASN A 1 88 ? 30.253 10.200 -25.142 1.00 64.00 88 ASN A C 1
ATOM 721 O O . ASN A 1 88 ? 30.902 11.241 -25.082 1.00 64.00 88 ASN A O 1
ATOM 725 N N . LYS A 1 89 ? 30.350 9.249 -24.198 1.00 62.47 89 LYS A N 1
ATOM 726 C CA . LYS A 1 89 ? 31.306 9.341 -23.090 1.00 62.47 89 LYS A CA 1
ATOM 727 C C . LYS A 1 89 ? 32.754 9.249 -23.584 1.00 62.47 89 LYS A C 1
ATOM 729 O O . LYS A 1 89 ? 33.555 10.103 -23.225 1.00 62.47 89 LYS A O 1
ATOM 734 N N . TYR A 1 90 ? 33.086 8.251 -24.401 1.00 63.19 90 TYR A N 1
ATOM 735 C CA . TYR A 1 90 ? 34.453 8.044 -24.892 1.00 63.19 90 TYR A CA 1
ATOM 736 C C . TYR A 1 90 ? 34.965 9.212 -25.753 1.00 63.19 90 TYR A C 1
ATOM 738 O O . TYR A 1 90 ? 36.090 9.679 -25.576 1.00 63.19 90 TYR A O 1
ATOM 746 N N . GLU A 1 91 ? 34.124 9.740 -26.644 1.00 63.72 91 GLU A N 1
ATOM 747 C CA . GLU A 1 91 ? 34.464 10.908 -27.456 1.00 63.72 91 GLU A CA 1
ATOM 748 C C . GLU A 1 91 ? 34.506 12.195 -26.612 1.00 63.72 91 GLU A C 1
ATOM 750 O O . GLU A 1 91 ? 35.357 13.046 -26.861 1.00 63.72 91 GLU A O 1
ATOM 755 N N . ALA A 1 92 ? 33.705 12.316 -25.544 1.00 62.81 92 ALA A N 1
ATOM 756 C CA . ALA A 1 92 ? 33.870 13.396 -24.567 1.00 62.81 92 ALA A CA 1
ATOM 757 C C . ALA A 1 92 ? 35.175 13.268 -23.753 1.00 62.81 92 ALA A C 1
ATOM 759 O O . ALA A 1 92 ? 35.840 14.273 -23.515 1.00 62.81 92 ALA A O 1
ATOM 760 N N . GLU A 1 93 ? 35.586 12.067 -23.338 1.00 61.88 93 GLU A N 1
ATOM 761 C CA . GLU A 1 93 ? 36.858 11.841 -22.627 1.00 61.88 93 GLU A CA 1
ATOM 762 C C . GLU A 1 93 ? 38.073 12.145 -23.524 1.00 61.88 93 GLU A C 1
ATOM 764 O O . GLU A 1 93 ? 39.020 12.794 -23.070 1.00 61.88 93 GLU A O 1
ATOM 769 N N . LYS A 1 94 ? 38.009 11.789 -24.817 1.00 62.19 94 LYS A N 1
ATOM 770 C CA . LYS A 1 94 ? 38.985 12.216 -25.835 1.00 62.19 94 LYS A CA 1
ATOM 771 C C . LYS A 1 94 ? 38.999 13.727 -26.048 1.00 62.19 94 LYS A C 1
ATOM 773 O O . LYS A 1 94 ? 40.072 14.324 -26.026 1.00 62.19 94 LYS A O 1
ATOM 778 N N . ALA A 1 95 ? 37.836 14.345 -26.263 1.00 59.78 95 ALA A N 1
ATOM 779 C CA . ALA A 1 95 ? 37.730 15.783 -26.520 1.00 59.78 95 ALA A CA 1
ATOM 780 C C . ALA A 1 95 ? 38.216 16.625 -25.327 1.00 59.78 95 ALA A C 1
ATOM 782 O O . ALA A 1 95 ? 38.763 17.707 -25.523 1.00 59.78 95 ALA A O 1
ATOM 783 N N . ASN A 1 96 ? 38.074 16.101 -24.105 1.00 59.84 96 ASN A N 1
ATOM 784 C CA . ASN A 1 96 ? 38.589 16.706 -22.875 1.00 59.84 96 ASN A CA 1
ATOM 785 C C . ASN A 1 96 ? 40.057 16.337 -22.560 1.00 59.84 96 ASN A C 1
ATOM 787 O O . ASN A 1 96 ? 40.577 16.767 -21.534 1.00 59.84 96 ASN A O 1
ATOM 791 N N . GLY A 1 97 ? 40.740 15.565 -23.416 1.00 53.59 97 GLY A N 1
ATOM 792 C CA . GLY A 1 97 ? 42.184 15.317 -23.320 1.00 53.59 97 GLY A CA 1
ATOM 793 C C . GLY A 1 97 ? 42.639 14.390 -22.184 1.00 53.59 97 GLY A C 1
ATOM 794 O O . GLY A 1 97 ? 43.817 14.396 -21.842 1.00 53.59 97 GLY A O 1
ATOM 795 N N . LEU A 1 98 ? 41.747 13.579 -21.605 1.00 57.06 98 LEU A N 1
ATOM 796 C CA . LEU A 1 98 ? 42.029 12.742 -20.422 1.00 57.06 98 LEU A CA 1
ATOM 797 C C . LEU A 1 98 ? 42.606 11.346 -20.755 1.00 57.06 98 LEU A C 1
ATOM 799 O O . LEU A 1 98 ? 42.562 10.439 -19.930 1.00 57.06 98 LEU A O 1
ATOM 803 N N . GLY A 1 99 ? 43.116 11.150 -21.974 1.00 52.78 99 GLY A N 1
ATOM 804 C CA . GLY A 1 99 ? 43.353 9.819 -22.548 1.00 52.78 99 GLY A CA 1
ATOM 805 C C . GLY A 1 99 ? 44.532 9.002 -21.999 1.00 52.78 99 GLY A C 1
ATOM 806 O O . GLY A 1 99 ? 44.537 7.795 -22.216 1.00 52.78 99 GLY A O 1
ATOM 807 N N . ASP A 1 100 ? 45.509 9.617 -21.318 1.00 53.41 100 ASP A N 1
ATOM 808 C CA . ASP A 1 100 ? 46.823 8.987 -21.056 1.00 53.41 100 ASP A CA 1
ATOM 809 C C . ASP A 1 100 ? 47.354 9.091 -19.608 1.00 53.41 100 ASP A C 1
ATOM 811 O O . ASP A 1 100 ? 48.502 8.730 -19.341 1.00 53.41 100 ASP A O 1
ATOM 815 N N . GLU A 1 101 ? 46.536 9.496 -18.629 1.00 43.12 101 GLU A N 1
ATOM 816 C CA . GLU A 1 101 ? 46.907 9.347 -17.212 1.00 43.12 101 GLU A CA 1
ATOM 817 C C . GLU A 1 101 ? 46.182 8.169 -16.554 1.00 43.12 101 GLU A C 1
ATOM 819 O O . GLU A 1 101 ? 44.954 8.100 -16.510 1.00 43.12 101 GLU A O 1
ATOM 824 N N . LYS A 1 102 ? 46.958 7.259 -15.946 1.00 49.16 102 LYS A N 1
ATOM 825 C CA . LYS A 1 102 ? 46.455 6.226 -15.023 1.00 49.16 102 LYS A CA 1
ATOM 826 C C . LYS A 1 102 ? 46.039 6.852 -13.683 1.00 49.16 102 LYS A C 1
ATOM 828 O O . LYS A 1 102 ? 46.607 6.540 -12.636 1.00 49.16 102 LYS A O 1
ATOM 833 N N . GLY A 1 103 ? 45.055 7.746 -13.729 1.00 35.72 103 GLY A N 1
ATOM 834 C CA . GLY A 1 103 ? 44.384 8.293 -12.556 1.00 35.72 103 GLY A CA 1
ATOM 835 C C . GLY A 1 103 ? 43.606 7.202 -11.818 1.00 35.72 103 GLY A C 1
ATOM 836 O O . GLY A 1 103 ? 43.061 6.285 -12.433 1.00 35.72 103 GLY A O 1
ATOM 837 N N . ALA A 1 104 ? 43.579 7.277 -10.486 1.00 32.9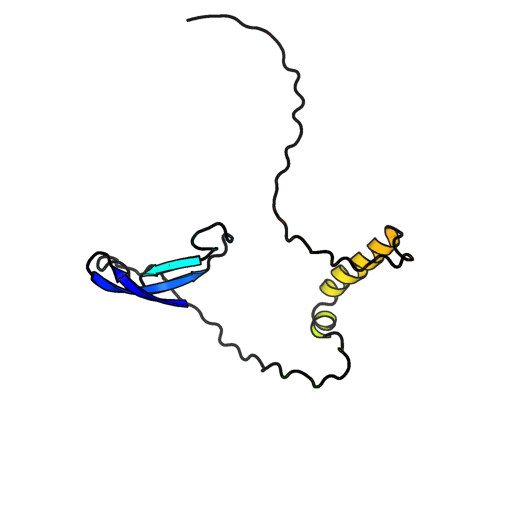1 104 ALA A N 1
ATOM 838 C CA . ALA A 1 104 ? 42.902 6.285 -9.656 1.00 32.91 104 ALA A CA 1
ATOM 839 C C . ALA A 1 104 ? 41.422 6.135 -10.047 1.00 32.91 104 ALA A C 1
ATOM 841 O O . ALA A 1 104 ? 40.745 7.132 -10.305 1.00 32.91 104 ALA A O 1
ATOM 842 N N . ILE A 1 105 ? 40.908 4.896 -10.025 1.00 40.72 105 ILE A N 1
ATOM 843 C CA . ILE A 1 105 ? 39.485 4.602 -10.250 1.00 40.72 105 ILE A CA 1
ATOM 844 C C . ILE A 1 105 ? 38.675 5.152 -9.070 1.00 40.72 105 ILE A C 1
ATOM 846 O O . ILE A 1 105 ? 38.314 4.442 -8.131 1.00 40.72 105 ILE A O 1
ATOM 850 N N . HIS A 1 106 ? 38.381 6.447 -9.121 1.00 36.97 106 HIS A N 1
ATOM 851 C CA . HIS A 1 106 ? 37.292 7.022 -8.363 1.00 36.97 106 HIS A CA 1
ATOM 852 C C . HIS A 1 106 ? 35.999 6.558 -9.019 1.00 36.97 106 HIS A C 1
ATOM 854 O O . HIS A 1 106 ? 35.660 6.980 -10.122 1.00 36.97 106 HIS A O 1
ATOM 860 N N . ASN A 1 107 ? 35.277 5.681 -8.322 1.00 40.03 107 ASN A N 1
ATOM 861 C CA . ASN A 1 107 ? 33.896 5.361 -8.652 1.00 40.03 107 ASN A CA 1
ATOM 862 C C . ASN A 1 107 ? 33.100 6.671 -8.675 1.00 40.03 107 ASN A C 1
ATOM 864 O O . ASN A 1 107 ? 32.735 7.192 -7.618 1.00 40.03 107 ASN A O 1
ATOM 868 N N . THR A 1 108 ? 32.851 7.217 -9.866 1.00 38.31 108 THR A N 1
ATOM 869 C CA . THR A 1 108 ? 32.028 8.413 -10.036 1.00 38.31 108 THR A CA 1
ATOM 870 C C . THR A 1 108 ? 30.595 8.047 -9.687 1.00 38.31 108 THR A C 1
ATOM 872 O O . THR A 1 108 ? 29.835 7.558 -10.521 1.00 38.31 108 THR A O 1
ATOM 875 N N . VAL A 1 109 ? 30.243 8.254 -8.418 1.00 38.38 109 VAL A N 1
ATOM 876 C CA . VAL A 1 109 ? 28.879 8.129 -7.916 1.00 38.38 109 VAL A CA 1
ATOM 877 C C . VAL A 1 109 ? 28.020 9.116 -8.699 1.00 38.38 109 VAL A C 1
ATOM 879 O O . VAL A 1 109 ? 28.093 10.325 -8.474 1.00 38.38 109 VAL A O 1
ATOM 882 N N . LEU A 1 110 ? 27.221 8.605 -9.639 1.00 35.28 110 LEU A N 1
ATOM 883 C CA . LEU A 1 110 ? 26.223 9.416 -10.320 1.00 35.28 110 LEU A CA 1
ATOM 884 C C . LEU A 1 110 ? 25.202 9.885 -9.282 1.00 35.28 110 LEU A C 1
ATOM 886 O O . LEU A 1 110 ? 24.395 9.101 -8.779 1.00 35.28 110 LEU A O 1
ATOM 890 N N . TYR A 1 111 ? 25.213 11.182 -8.997 1.00 37.66 111 TYR A N 1
ATOM 891 C CA . TYR A 1 111 ? 24.076 11.828 -8.366 1.00 37.66 111 TYR A CA 1
ATOM 892 C C . TYR A 1 111 ? 22.912 11.807 -9.360 1.00 37.66 111 TYR A C 1
ATOM 894 O O . TYR A 1 111 ? 22.911 12.545 -10.344 1.00 37.66 111 TYR A O 1
ATOM 902 N N . GLY A 1 112 ? 21.907 10.969 -9.093 1.00 31.81 112 GLY A N 1
ATOM 903 C CA . GLY A 1 112 ? 20.585 11.158 -9.689 1.00 31.81 112 GLY A CA 1
ATOM 904 C C . GLY A 1 112 ? 20.089 12.565 -9.353 1.00 31.81 112 GLY A C 1
ATOM 905 O O . GLY A 1 112 ? 20.322 13.029 -8.236 1.00 31.81 112 GLY A O 1
ATOM 906 N N . GLN A 1 113 ? 19.468 13.246 -10.322 1.00 41.81 113 GLN A N 1
ATOM 907 C CA . GLN A 1 113 ? 19.157 14.682 -10.275 1.00 41.81 113 GLN A CA 1
ATOM 908 C C . GLN A 1 113 ? 18.537 15.125 -8.939 1.00 41.81 113 GLN A C 1
ATOM 910 O O . GLN A 1 113 ? 17.325 15.037 -8.736 1.00 41.81 113 GLN A O 1
ATOM 915 N N . SER A 1 114 ? 19.361 15.674 -8.043 1.00 39.69 114 SER A N 1
ATOM 916 C CA . SER A 1 114 ? 18.878 16.442 -6.904 1.00 39.69 114 SER A CA 1
ATOM 917 C C . SER A 1 114 ? 18.615 17.863 -7.390 1.00 39.69 114 SER A C 1
ATOM 919 O O . SER A 1 114 ? 19.526 18.662 -7.600 1.00 39.69 114 SER A O 1
ATOM 921 N N . GLY A 1 115 ? 17.339 18.173 -7.616 1.00 37.09 115 GLY A N 1
ATOM 922 C CA . GLY A 1 115 ? 16.911 19.531 -7.924 1.00 37.09 115 GLY A CA 1
ATOM 923 C C . GLY A 1 115 ? 17.230 20.463 -6.756 1.00 37.09 115 GLY A C 1
ATOM 924 O O . GLY A 1 115 ? 16.481 20.520 -5.785 1.00 37.09 115 GLY A O 1
ATOM 925 N N . LYS A 1 116 ? 18.340 21.198 -6.854 1.00 30.64 116 LYS A N 1
ATOM 926 C CA . LYS A 1 116 ? 18.584 22.418 -6.083 1.00 30.64 116 LYS A CA 1
ATOM 927 C C . LYS A 1 116 ? 18.547 23.599 -7.036 1.00 30.64 116 LYS A C 1
ATOM 929 O O . LYS A 1 116 ? 19.531 23.899 -7.711 1.00 30.64 116 LYS A O 1
ATOM 934 N N . GLU A 1 117 ? 17.404 24.274 -7.061 1.00 39.53 117 GLU A N 1
ATOM 935 C CA . GLU A 1 117 ? 17.306 25.615 -7.624 1.00 39.53 117 GLU A CA 1
ATOM 936 C C . GLU A 1 117 ? 18.352 26.504 -6.943 1.00 39.53 117 GLU A C 1
ATOM 938 O O . GLU A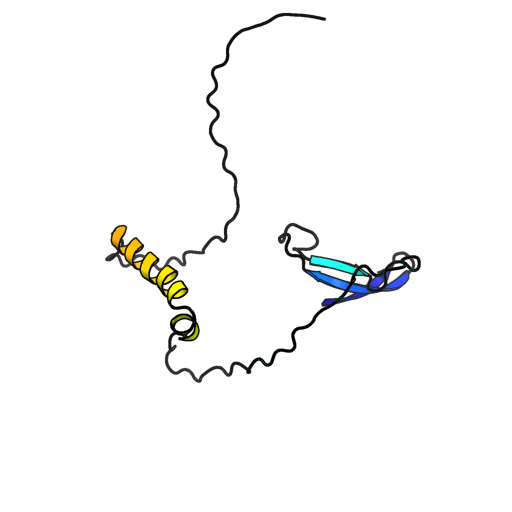 1 117 ? 18.368 26.643 -5.720 1.00 39.53 117 GLU A O 1
ATOM 943 N N . THR A 1 118 ? 19.262 27.070 -7.735 1.00 28.30 118 THR A N 1
ATOM 944 C CA . THR A 1 118 ? 20.268 28.010 -7.242 1.00 28.30 118 THR A CA 1
ATOM 945 C C . THR A 1 118 ? 19.969 29.382 -7.823 1.00 28.30 118 THR A C 1
ATOM 947 O O . THR A 1 118 ? 20.162 29.628 -9.009 1.00 28.30 118 THR A O 1
ATOM 950 N N . SER A 1 119 ? 19.465 30.241 -6.941 1.00 32.47 119 SER A N 1
ATOM 951 C CA . SER A 1 119 ? 19.346 31.698 -7.038 1.00 32.47 119 SER A CA 1
ATOM 952 C C . SER A 1 119 ? 20.172 32.385 -8.137 1.00 32.47 119 SER A C 1
ATOM 954 O O . SER A 1 119 ? 21.404 32.374 -8.093 1.00 32.47 119 SER A O 1
ATOM 956 N N . ALA A 1 120 ? 19.492 33.104 -9.032 1.00 33.00 120 ALA A N 1
ATOM 957 C CA . ALA A 1 120 ? 20.115 34.139 -9.853 1.00 33.00 120 ALA A CA 1
ATOM 958 C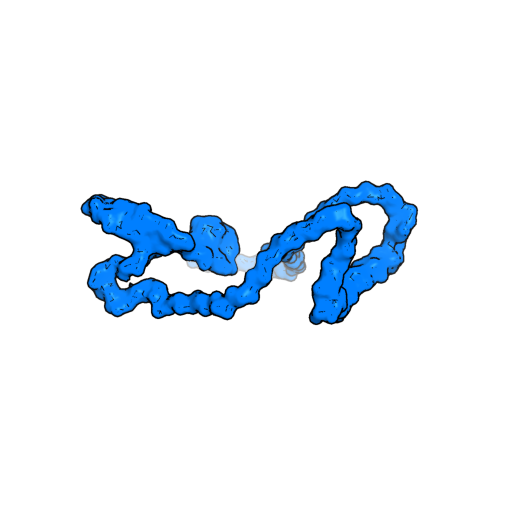 C . ALA A 1 120 ? 20.401 35.407 -9.013 1.00 33.00 120 ALA A C 1
ATOM 960 O O . ALA A 1 120 ? 19.595 35.749 -8.143 1.00 33.00 120 ALA A O 1
ATOM 961 N N . PRO A 1 121 ? 21.510 36.132 -9.257 1.00 31.86 121 PRO A N 1
ATOM 962 C CA . PRO A 1 121 ? 21.809 37.369 -8.543 1.00 31.86 121 PRO A CA 1
ATOM 963 C C . PRO A 1 121 ? 20.915 38.515 -9.036 1.00 31.86 121 PRO A C 1
ATOM 965 O O . PRO A 1 121 ? 20.880 38.833 -10.225 1.00 31.86 121 PRO A O 1
ATOM 968 N N . SER A 1 122 ? 20.210 39.172 -8.117 1.00 30.64 122 SER A N 1
ATOM 969 C CA . SER A 1 122 ? 19.412 40.364 -8.408 1.00 30.64 122 SER A CA 1
ATOM 970 C C . SER A 1 122 ? 20.299 41.599 -8.588 1.00 30.64 122 SER A C 1
ATOM 972 O O . SER A 1 122 ? 20.974 42.022 -7.649 1.00 30.64 122 SER A O 1
ATOM 974 N N . VAL A 1 123 ? 20.245 42.223 -9.765 1.00 27.64 123 VAL A N 1
ATOM 975 C CA . VAL A 1 123 ? 20.782 43.574 -9.980 1.00 27.64 123 VAL A CA 1
ATOM 976 C C . VAL A 1 123 ? 19.890 44.575 -9.245 1.00 27.64 123 VAL A C 1
ATOM 978 O O . VAL A 1 123 ? 18.691 44.638 -9.509 1.00 27.64 123 VAL A O 1
ATOM 981 N N . SER A 1 124 ? 20.467 45.368 -8.341 1.00 29.67 124 SER A N 1
ATOM 982 C CA . SER A 1 124 ? 19.736 46.360 -7.547 1.00 29.67 124 SER A CA 1
ATOM 983 C C . SER A 1 124 ? 20.336 47.762 -7.678 1.00 29.67 124 SER A C 1
ATOM 985 O O . SER A 1 124 ? 21.327 48.077 -7.020 1.00 29.67 124 SER A O 1
ATOM 987 N N . VAL A 1 125 ? 19.689 48.625 -8.465 1.00 27.05 125 VAL A N 1
ATOM 988 C CA . VAL A 1 125 ? 19.720 50.085 -8.274 1.00 27.05 125 VAL A CA 1
ATOM 989 C C . VAL A 1 125 ? 18.307 50.607 -8.531 1.00 27.05 125 VAL A C 1
ATOM 991 O O . VAL A 1 125 ? 17.785 50.479 -9.635 1.00 27.05 125 VAL A O 1
ATOM 994 N N . GLY A 1 126 ? 17.687 51.164 -7.494 1.00 25.94 126 GLY A N 1
ATOM 995 C CA . GLY A 1 126 ? 16.365 51.784 -7.513 1.00 25.94 126 GLY A CA 1
ATOM 996 C C . GLY A 1 126 ? 16.351 52.907 -6.478 1.00 25.94 126 GLY A C 1
ATOM 997 O O . GLY A 1 126 ? 16.934 52.756 -5.406 1.00 25.94 126 GLY A O 1
ATOM 998 N N . ASP A 1 127 ? 15.782 54.048 -6.849 1.00 26.53 127 ASP A N 1
ATOM 999 C CA . ASP A 1 127 ? 16.092 55.355 -6.262 1.00 26.53 127 ASP A CA 1
ATOM 1000 C C . ASP A 1 127 ? 15.027 55.863 -5.259 1.00 26.53 127 ASP A C 1
ATOM 1002 O O . ASP A 1 127 ? 13.909 55.359 -5.201 1.00 26.53 127 ASP A O 1
ATOM 1006 N N . GLN A 1 128 ? 15.390 56.931 -4.544 1.00 32.62 128 GLN A N 1
ATOM 1007 C CA . GLN A 1 128 ? 14.546 57.945 -3.893 1.00 32.62 128 GLN A CA 1
ATOM 1008 C C . GLN A 1 128 ? 13.735 57.647 -2.606 1.00 32.62 128 GLN A C 1
ATOM 1010 O O . GLN A 1 128 ? 12.714 56.970 -2.552 1.00 32.62 128 GLN A O 1
ATOM 1015 N N . SER A 1 129 ? 14.183 58.369 -1.573 1.00 31.78 129 SER A N 1
ATOM 1016 C CA . SER A 1 129 ? 13.517 58.820 -0.339 1.00 31.78 129 SER A CA 1
ATOM 1017 C C . SER A 1 129 ? 12.068 59.336 -0.495 1.00 31.78 129 SER A C 1
ATOM 1019 O O . SER A 1 129 ? 11.782 60.084 -1.428 1.00 31.78 129 SER A O 1
ATOM 1021 N N . GLY A 1 130 ? 11.181 59.065 0.484 1.00 30.11 130 GLY A N 1
ATOM 1022 C CA . GLY A 1 130 ? 9.806 59.609 0.525 1.00 30.11 130 GLY A CA 1
ATOM 1023 C C . GLY A 1 130 ? 9.084 59.515 1.889 1.00 30.11 130 GLY A C 1
ATOM 1024 O O . GLY A 1 130 ? 9.284 58.574 2.646 1.00 30.11 130 GLY A O 1
ATOM 1025 N N . LYS A 1 131 ? 8.256 60.524 2.217 1.00 30.50 131 LYS A N 1
ATOM 1026 C CA . LYS A 1 131 ? 7.861 60.962 3.585 1.00 30.50 131 LYS A CA 1
ATOM 1027 C C . LYS A 1 131 ? 6.406 61.496 3.609 1.00 30.50 131 LYS A C 1
ATOM 1029 O O . LYS A 1 131 ? 6.043 62.135 2.629 1.00 30.50 131 LYS A O 1
ATOM 1034 N N . VAL A 1 132 ? 5.557 61.415 4.652 1.00 29.91 132 VAL A N 1
ATOM 1035 C CA . VAL A 1 132 ? 5.477 60.702 5.967 1.00 29.91 132 VAL A CA 1
ATOM 1036 C C . VAL A 1 132 ? 3.980 60.604 6.380 1.00 29.91 132 VAL A C 1
ATOM 1038 O O . VAL A 1 132 ? 3.181 61.296 5.760 1.00 29.91 132 VAL A O 1
ATOM 1041 N N . VAL A 1 133 ? 3.657 59.898 7.490 1.00 32.41 133 VAL A N 1
ATOM 1042 C CA . VAL A 1 133 ? 2.384 59.946 8.281 1.00 32.41 133 VAL A CA 1
ATOM 1043 C C . VAL A 1 133 ? 1.085 59.503 7.562 1.00 32.41 133 VAL A C 1
ATOM 1045 O O . VAL A 1 133 ? 1.033 59.478 6.339 1.00 32.41 133 VAL A O 1
ATOM 1048 N N . ALA A 1 134 ? 0.014 59.081 8.253 1.00 38.12 134 ALA A N 1
ATOM 1049 C CA . ALA A 1 134 ? -0.269 59.004 9.701 1.00 38.12 134 ALA A CA 1
ATOM 1050 C C . ALA A 1 134 ? -0.919 57.657 10.069 1.00 38.12 134 ALA A C 1
ATOM 1052 O O . ALA A 1 134 ? -1.587 57.086 9.178 1.00 38.12 134 ALA A O 1
#